Protein AF-A0A822FAQ3-F1 (afdb_monomer_lite)

Sequence (134 aa):
MTDNKRFKIKILLIDNNEQKIYPEFITPLVHQLKPNNEYVNVDVCFENDQLIIQRNDTSTILFRRPSYCPFTTLHLQNNSSTIPDNPSNSIAVGIVVLFETHDHHILITRRASHMRTFPSCWVCPGGGIEEGET

Structure (mmCIF, N/CA/C/O backbone):
data_AF-A0A822FAQ3-F1
#
_entry.id   AF-A0A822FAQ3-F1
#
loop_
_atom_site.group_PDB
_atom_site.id
_atom_site.type_symbol
_atom_site.label_atom_id
_atom_site.label_alt_id
_atom_site.label_comp_id
_atom_site.label_asym_id
_atom_site.label_entity_id
_atom_site.label_seq_id
_atom_site.pdbx_PDB_ins_code
_atom_site.Cartn_x
_atom_site.Cartn_y
_atom_site.Cartn_z
_atom_site.occupancy
_atom_site.B_iso_or_equiv
_atom_site.auth_seq_id
_atom_site.auth_comp_id
_atom_site.auth_asym_id
_atom_site.auth_atom_id
_atom_site.pdbx_PDB_model_num
ATOM 1 N N . MET A 1 1 ? -13.606 13.765 -29.139 1.00 35.50 1 MET A N 1
ATOM 2 C CA . MET A 1 1 ? -13.006 14.667 -28.137 1.00 35.50 1 MET A CA 1
ATOM 3 C C . MET A 1 1 ? -13.744 14.396 -26.837 1.00 35.50 1 MET A C 1
ATOM 5 O O . MET A 1 1 ? -14.723 15.055 -26.536 1.00 35.50 1 MET A O 1
ATOM 9 N N . THR A 1 2 ? -13.411 13.275 -26.200 1.00 35.00 2 THR A N 1
ATOM 10 C CA . THR A 1 2 ? -14.110 12.757 -25.020 1.00 35.00 2 THR A CA 1
ATOM 11 C C . THR A 1 2 ? -13.495 13.377 -23.777 1.00 35.00 2 THR A C 1
ATOM 13 O O . THR A 1 2 ? -12.291 13.242 -23.552 1.00 35.00 2 THR A O 1
ATOM 16 N N . ASP A 1 3 ? -14.326 14.070 -23.003 1.00 36.16 3 ASP A N 1
ATOM 17 C CA . ASP A 1 3 ? -14.002 14.582 -21.678 1.00 36.16 3 ASP A CA 1
ATOM 18 C C . ASP A 1 3 ? -13.550 13.429 -20.781 1.00 36.16 3 ASP A C 1
ATOM 20 O O . ASP A 1 3 ? -14.350 12.663 -20.246 1.00 36.16 3 ASP A O 1
ATOM 24 N N . ASN A 1 4 ? -12.233 13.293 -20.638 1.00 36.56 4 ASN A N 1
ATOM 25 C CA . ASN A 1 4 ? -11.594 12.359 -19.723 1.00 36.56 4 ASN A CA 1
ATOM 26 C C . ASN A 1 4 ? -11.742 12.920 -18.303 1.00 36.56 4 ASN A C 1
ATOM 28 O O . ASN A 1 4 ? -10.797 13.452 -17.713 1.00 36.56 4 ASN A O 1
ATOM 32 N N . LYS A 1 5 ? -12.960 12.849 -17.759 1.00 40.75 5 LYS A N 1
ATOM 33 C CA . LYS A 1 5 ? -13.207 13.061 -16.335 1.00 40.75 5 LYS A CA 1
ATOM 34 C C . LYS A 1 5 ? -12.506 11.910 -15.613 1.00 40.75 5 LYS A C 1
ATOM 36 O O . LYS A 1 5 ? -13.051 10.829 -15.463 1.00 40.75 5 LYS A O 1
ATOM 41 N N . ARG A 1 6 ? -11.236 12.104 -15.247 1.00 49.22 6 ARG A N 1
ATOM 42 C CA . ARG A 1 6 ? -10.543 11.203 -14.322 1.00 49.22 6 ARG A CA 1
ATOM 43 C C . ARG A 1 6 ? -11.264 11.316 -12.987 1.00 49.22 6 ARG A C 1
ATOM 45 O O . ARG A 1 6 ? -11.043 12.277 -12.250 1.00 49.22 6 ARG A O 1
ATOM 52 N N . PHE A 1 7 ? -12.151 10.370 -12.731 1.00 54.47 7 PHE A N 1
ATOM 53 C CA . PHE A 1 7 ? -12.746 10.142 -11.427 1.00 54.47 7 PHE A CA 1
ATOM 54 C C . PHE A 1 7 ? -11.606 9.850 -10.438 1.00 54.47 7 PHE A C 1
ATOM 56 O O . PHE A 1 7 ? -10.659 9.130 -10.766 1.00 54.47 7 PHE A O 1
ATOM 63 N N . LYS A 1 8 ? -11.600 10.536 -9.290 1.00 70.62 8 LYS A N 1
ATOM 64 C CA . LYS A 1 8 ? -10.505 10.481 -8.310 1.00 70.62 8 LYS A CA 1
ATOM 65 C C . LYS A 1 8 ? -11.059 9.935 -7.000 1.00 70.62 8 LYS A C 1
ATOM 67 O O . LYS A 1 8 ? -11.825 10.636 -6.341 1.00 70.62 8 LYS A O 1
ATOM 72 N N . ILE A 1 9 ? -10.621 8.732 -6.623 1.00 82.69 9 ILE A N 1
ATOM 73 C CA . ILE A 1 9 ? -10.787 8.201 -5.266 1.00 82.69 9 ILE A CA 1
ATOM 74 C C . ILE A 1 9 ? -10.282 9.247 -4.271 1.00 82.69 9 ILE A C 1
ATOM 76 O O . ILE A 1 9 ? -9.166 9.763 -4.406 1.00 82.69 9 ILE A O 1
ATOM 80 N N . LYS A 1 10 ? -11.117 9.596 -3.292 1.00 88.31 10 LYS A N 1
ATOM 81 C CA . LYS A 1 10 ? -10.756 10.579 -2.268 1.00 88.31 10 LYS A CA 1
ATOM 82 C C . LYS A 1 10 ? -9.901 9.899 -1.214 1.00 88.31 10 LYS A C 1
ATOM 84 O O . LYS A 1 10 ? -10.191 8.783 -0.806 1.00 88.31 10 LYS A O 1
ATOM 89 N N . ILE A 1 11 ? -8.873 10.586 -0.740 1.00 91.75 11 ILE A N 1
ATOM 90 C CA . ILE A 1 11 ? -8.040 10.095 0.356 1.00 91.75 11 ILE A CA 1
ATOM 91 C C . ILE A 1 11 ? -8.235 11.032 1.538 1.00 91.75 11 ILE A C 1
ATOM 93 O O . ILE A 1 11 ? -8.155 12.251 1.383 1.00 91.75 11 ILE A O 1
ATOM 97 N N . LEU A 1 12 ? -8.507 10.462 2.705 1.00 94.00 12 LEU A N 1
ATOM 98 C CA . LEU A 1 12 ? -8.615 11.175 3.967 1.00 94.00 12 LEU A CA 1
ATOM 99 C C . LEU A 1 12 ? -7.640 10.564 4.965 1.00 94.00 12 LEU A C 1
ATOM 101 O O . LEU A 1 12 ? -7.682 9.365 5.228 1.00 94.00 12 LEU A O 1
ATOM 105 N N . LEU A 1 13 ? -6.773 11.398 5.523 1.00 95.56 13 LEU A N 1
ATOM 106 C CA . LEU A 1 13 ? -5.884 11.017 6.609 1.00 95.56 13 LEU A CA 1
ATOM 107 C C . LEU A 1 13 ? -6.496 11.489 7.933 1.00 95.56 13 LEU A C 1
ATOM 109 O O . LEU A 1 13 ? -7.054 12.585 7.995 1.00 95.56 13 LEU A O 1
ATOM 113 N N . ILE A 1 14 ? -6.408 10.677 8.982 1.00 95.56 14 ILE A N 1
ATOM 114 C CA . ILE A 1 14 ? -6.838 11.045 10.338 1.00 95.56 14 ILE A CA 1
ATOM 115 C C . ILE A 1 14 ? -5.651 10.845 11.278 1.00 95.56 14 ILE A C 1
ATOM 117 O O . ILE A 1 14 ? -5.091 9.750 11.336 1.00 95.56 14 ILE A O 1
ATOM 121 N N . ASP A 1 15 ? -5.225 11.899 11.974 1.00 92.25 15 ASP A N 1
ATOM 122 C CA . ASP A 1 15 ? -4.110 11.821 12.923 1.00 92.25 15 ASP A CA 1
ATOM 123 C C . ASP A 1 15 ? -4.537 11.237 14.291 1.00 92.25 15 ASP A C 1
ATOM 125 O O . ASP A 1 15 ? -5.690 10.866 14.504 1.00 92.25 15 ASP A O 1
ATOM 129 N N . ASN A 1 16 ? -3.602 11.162 15.246 1.00 87.56 16 ASN A N 1
ATOM 130 C CA . ASN A 1 16 ? -3.893 10.675 16.604 1.00 87.56 16 ASN A CA 1
ATOM 131 C C . ASN A 1 16 ? -4.844 11.583 17.406 1.00 87.56 16 ASN A C 1
ATOM 133 O O . ASN A 1 16 ? -5.351 11.149 18.435 1.00 87.56 16 ASN A O 1
ATOM 137 N N . ASN A 1 17 ? -5.045 12.830 16.981 1.00 88.62 17 ASN A N 1
ATOM 138 C CA . ASN A 1 17 ? -5.939 13.789 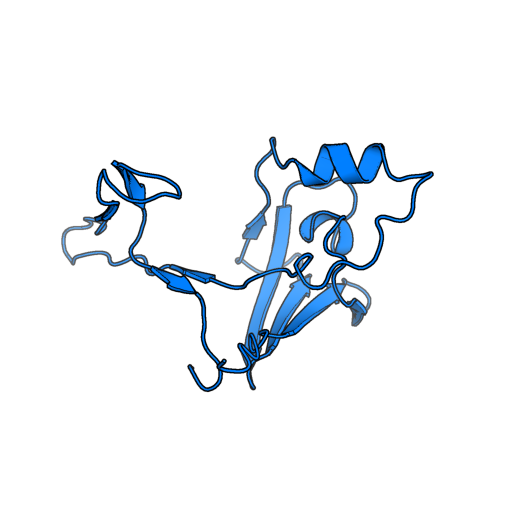17.626 1.00 88.62 17 ASN A CA 1
ATOM 139 C C . ASN A 1 17 ? -7.320 13.814 16.949 1.00 88.62 17 ASN A C 1
ATOM 141 O O . ASN A 1 17 ? -8.079 14.761 17.150 1.00 88.62 17 ASN A O 1
ATOM 145 N N . GLU A 1 18 ? -7.621 12.814 16.112 1.00 89.19 18 GLU A N 1
ATOM 146 C CA . GLU A 1 18 ? -8.827 12.734 15.280 1.00 89.19 18 GLU A CA 1
ATOM 147 C C . GLU A 1 18 ? -8.972 13.900 14.282 1.00 89.19 18 GLU A C 1
ATOM 149 O O . GLU A 1 18 ? -10.051 14.165 13.741 1.00 89.19 18 GLU A O 1
ATOM 154 N N . GLN A 1 19 ? -7.872 14.596 13.979 1.00 91.69 19 GLN A N 1
ATOM 155 C CA . GLN A 1 19 ? -7.863 15.674 13.009 1.00 91.69 19 GLN A CA 1
ATOM 156 C C . GLN A 1 19 ? -7.899 15.107 11.590 1.00 91.69 19 GLN A C 1
ATOM 158 O O . GLN A 1 19 ? -7.042 14.326 11.175 1.00 91.69 19 GLN A O 1
ATOM 163 N N . LYS A 1 20 ? -8.883 15.568 10.816 1.00 93.69 20 LYS A N 1
ATOM 164 C CA . LYS A 1 20 ? -9.029 15.261 9.392 1.00 93.69 20 LYS A CA 1
ATOM 165 C C . LYS A 1 20 ? -8.027 16.063 8.564 1.00 93.69 20 LYS A C 1
ATOM 167 O O . LYS A 1 20 ? -8.052 17.292 8.580 1.00 93.69 20 LYS A O 1
ATOM 172 N N . ILE A 1 21 ? -7.194 15.361 7.806 1.00 92.38 21 ILE A N 1
ATOM 173 C CA . ILE A 1 21 ? -6.148 15.916 6.947 1.00 92.38 21 ILE A CA 1
ATOM 174 C C . ILE A 1 21 ? -6.423 15.474 5.507 1.00 92.38 21 ILE A C 1
ATOM 176 O O . ILE A 1 21 ? -6.493 14.282 5.198 1.00 92.38 21 ILE A O 1
ATOM 180 N N . TYR A 1 22 ? -6.573 16.448 4.611 1.00 90.19 22 TYR A N 1
ATOM 181 C CA . TYR A 1 22 ? -6.636 16.192 3.174 1.00 90.19 22 TYR A CA 1
ATOM 182 C C . TYR A 1 22 ? -5.214 16.190 2.616 1.00 90.19 22 TYR A C 1
ATOM 184 O O . TYR A 1 22 ? -4.500 17.176 2.804 1.00 90.19 22 TYR A O 1
ATOM 192 N N . PRO A 1 23 ? -4.779 15.103 1.964 1.00 88.62 23 PRO A N 1
ATOM 193 C CA . PRO A 1 23 ? -3.373 14.925 1.689 1.00 88.62 23 PRO A CA 1
ATOM 194 C C . PRO A 1 23 ? -2.857 15.831 0.579 1.00 88.62 23 PRO A C 1
ATOM 196 O O . PRO A 1 23 ? -3.409 15.886 -0.521 1.00 88.62 23 PRO A O 1
ATOM 199 N N . GLU A 1 24 ? -1.720 16.463 0.844 1.00 84.88 24 GLU A N 1
ATOM 200 C CA . GLU A 1 24 ? -0.974 17.207 -0.166 1.00 84.88 24 GLU A CA 1
ATOM 201 C C . GLU A 1 24 ? -0.126 16.271 -1.030 1.00 84.88 24 GLU A C 1
ATOM 203 O O . GLU A 1 24 ? 0.554 15.379 -0.520 1.00 84.88 24 GLU A O 1
ATOM 208 N N . PHE A 1 25 ? -0.100 16.509 -2.343 1.00 84.31 25 PHE A N 1
ATOM 209 C CA . PHE A 1 25 ? 0.673 15.694 -3.287 1.00 84.31 25 PHE A CA 1
ATOM 210 C C . PHE A 1 25 ? 2.191 15.760 -3.044 1.00 84.31 25 PHE A C 1
ATOM 212 O O . PHE A 1 25 ? 2.905 14.804 -3.328 1.00 84.31 25 PHE A O 1
ATOM 219 N N . ILE A 1 26 ? 2.693 16.888 -2.536 1.00 84.19 26 ILE A N 1
ATOM 220 C CA . ILE A 1 26 ? 4.133 17.182 -2.438 1.00 84.19 26 ILE A CA 1
ATOM 221 C C . ILE A 1 26 ? 4.777 16.677 -1.141 1.00 84.19 26 ILE A C 1
ATOM 223 O O . ILE A 1 26 ? 6.002 16.659 -1.032 1.00 84.19 26 ILE A O 1
ATOM 227 N N . THR A 1 27 ? 3.961 16.253 -0.175 1.00 87.00 27 THR A N 1
ATOM 228 C CA . THR A 1 27 ? 4.404 15.833 1.154 1.00 87.00 27 THR A CA 1
ATOM 229 C C . THR A 1 27 ? 4.157 14.333 1.315 1.00 87.00 27 THR A C 1
ATOM 231 O O . THR A 1 27 ? 3.038 13.878 1.067 1.00 87.00 27 THR A O 1
ATOM 234 N N . PRO A 1 28 ? 5.142 13.529 1.763 1.00 90.94 28 PRO A N 1
ATOM 235 C CA . PRO A 1 28 ? 4.924 12.104 1.992 1.00 90.94 28 PRO A CA 1
ATOM 236 C C . PRO A 1 28 ? 3.738 11.858 2.933 1.00 90.94 28 PRO A C 1
ATOM 238 O O . PRO A 1 28 ? 3.716 12.385 4.040 1.00 90.94 28 PRO A O 1
ATOM 241 N N . LEU A 1 29 ? 2.784 11.011 2.535 1.00 92.50 29 LEU A N 1
ATOM 242 C CA . LEU A 1 29 ? 1.563 10.753 3.320 1.00 92.50 29 LEU A CA 1
ATOM 243 C C . LEU A 1 29 ? 1.856 10.293 4.754 1.00 92.50 29 LEU A C 1
ATOM 245 O O . LEU A 1 29 ? 1.213 10.736 5.698 1.00 92.50 29 LEU A O 1
ATOM 249 N N . VAL A 1 30 ? 2.883 9.455 4.930 1.00 94.06 30 VAL A N 1
ATOM 250 C CA . VAL A 1 30 ? 3.331 9.004 6.257 1.00 94.06 30 VAL A CA 1
ATOM 251 C C . VAL A 1 30 ? 3.776 10.180 7.132 1.00 94.06 30 VAL A C 1
ATOM 253 O O . VAL A 1 30 ? 3.472 10.198 8.320 1.00 94.06 30 VAL A O 1
ATOM 256 N N . HIS A 1 31 ? 4.452 11.185 6.562 1.00 91.81 31 HIS A N 1
ATOM 257 C CA . HIS A 1 31 ? 4.898 12.370 7.305 1.00 91.81 31 HIS A CA 1
ATOM 258 C C . HIS A 1 31 ? 3.736 13.252 7.753 1.00 91.81 31 HIS A C 1
ATOM 260 O O . HIS A 1 31 ? 3.841 13.869 8.807 1.00 91.81 31 HIS A O 1
ATOM 266 N N . GLN A 1 32 ? 2.629 13.257 7.009 1.00 91.19 32 GLN A N 1
ATOM 267 C CA . GLN A 1 32 ? 1.416 13.986 7.389 1.00 91.19 32 GLN A CA 1
ATOM 268 C C . GLN A 1 32 ? 0.722 13.352 8.611 1.00 91.19 32 GLN A C 1
ATOM 270 O O . GLN A 1 32 ? 0.125 14.065 9.406 1.00 91.19 32 GLN A O 1
ATOM 275 N N . LEU A 1 33 ? 0.847 12.031 8.805 1.00 93.50 33 LEU A N 1
ATOM 276 C CA . LEU A 1 33 ? 0.323 11.315 9.983 1.00 93.50 33 LEU A CA 1
ATOM 277 C C . LEU A 1 33 ? 1.310 11.276 11.161 1.00 93.50 33 LEU A C 1
ATOM 279 O O . LEU A 1 33 ? 0.922 11.269 12.336 1.00 93.50 33 LEU A O 1
ATOM 283 N N . LYS A 1 34 ? 2.606 11.172 10.855 1.00 91.75 34 LYS A N 1
ATOM 284 C CA . LYS A 1 34 ? 3.681 11.073 11.840 1.00 91.75 34 LYS A CA 1
ATOM 285 C C . LYS A 1 34 ? 4.970 11.682 11.263 1.00 91.75 34 LYS A C 1
ATOM 287 O O . LYS A 1 34 ? 5.706 10.994 10.545 1.00 91.75 34 LYS A O 1
ATOM 292 N N . PRO A 1 35 ? 5.268 12.957 11.574 1.00 88.81 35 PRO A N 1
ATOM 293 C CA . PRO A 1 35 ? 6.421 13.664 11.022 1.00 88.81 35 PRO A CA 1
ATOM 294 C C . PRO A 1 35 ? 7.738 12.908 11.222 1.00 88.81 35 PRO A C 1
ATOM 296 O O . PRO A 1 35 ? 7.943 12.254 12.245 1.00 88.81 35 PRO A O 1
ATOM 299 N N . ASN A 1 36 ? 8.632 13.007 10.234 1.00 84.31 36 ASN A N 1
ATOM 300 C CA . ASN A 1 36 ? 9.980 12.420 10.226 1.00 84.31 36 ASN A CA 1
ATOM 301 C C . ASN A 1 36 ? 10.075 10.887 10.322 1.00 84.31 36 ASN A C 1
ATOM 303 O O . ASN A 1 36 ? 11.183 10.359 10.322 1.00 84.31 36 ASN A O 1
ATOM 307 N N . ASN A 1 37 ? 8.960 10.155 10.306 1.00 89.88 37 ASN A N 1
ATOM 308 C CA . ASN A 1 37 ? 8.979 8.693 10.316 1.00 89.88 37 ASN A CA 1
ATOM 309 C C . ASN A 1 37 ? 8.817 8.089 8.918 1.00 89.88 37 ASN A C 1
ATOM 311 O O . ASN A 1 37 ? 8.268 8.697 7.999 1.00 89.88 37 ASN A O 1
ATOM 315 N N . GLU A 1 38 ? 9.335 6.877 8.730 1.00 92.88 38 GLU A N 1
ATOM 316 C CA . GLU A 1 38 ? 9.179 6.134 7.470 1.00 92.88 38 GLU A CA 1
ATOM 317 C C . GLU A 1 38 ? 7.919 5.271 7.451 1.00 92.88 38 GLU A C 1
ATOM 319 O O . GLU A 1 38 ? 7.437 4.888 6.382 1.00 92.88 38 GLU A O 1
ATOM 324 N N . TYR A 1 39 ? 7.380 4.987 8.635 1.00 95.31 39 TYR A N 1
ATOM 325 C CA . TYR A 1 39 ? 6.200 4.169 8.830 1.00 95.31 39 TYR A CA 1
ATOM 326 C C . TYR A 1 39 ? 5.352 4.661 10.001 1.00 95.31 39 TYR A C 1
ATOM 328 O O . TYR A 1 39 ? 5.825 5.372 10.894 1.00 95.31 39 TYR A O 1
ATOM 336 N N . VAL A 1 40 ? 4.092 4.244 9.993 1.00 96.44 40 VAL A N 1
ATOM 337 C CA . VAL A 1 40 ? 3.126 4.461 11.063 1.00 96.44 40 VAL A CA 1
ATOM 338 C C . VAL A 1 40 ? 2.084 3.339 11.041 1.00 96.44 40 VAL A C 1
ATOM 340 O O . VAL A 1 40 ? 1.738 2.839 9.972 1.00 96.44 40 VAL A O 1
ATOM 343 N N . ASN A 1 41 ? 1.615 2.917 12.212 1.00 97.06 41 ASN A N 1
ATOM 344 C CA . ASN A 1 41 ? 0.520 1.957 12.327 1.00 97.06 41 ASN A CA 1
ATOM 345 C C . ASN A 1 41 ? -0.815 2.680 12.113 1.00 97.06 41 ASN A C 1
ATOM 347 O O . ASN A 1 41 ? -1.004 3.804 12.596 1.00 97.06 41 ASN A O 1
ATOM 351 N N . VAL A 1 42 ? -1.707 2.070 11.337 1.00 97.44 42 VAL A N 1
ATOM 352 C CA . VAL A 1 42 ? -2.953 2.703 10.896 1.00 97.44 42 VAL A CA 1
ATOM 353 C C . VAL A 1 42 ? -4.109 1.724 10.889 1.00 97.44 42 VAL A C 1
ATOM 355 O O . VAL A 1 42 ? -3.904 0.539 10.678 1.00 97.44 42 VAL A O 1
ATOM 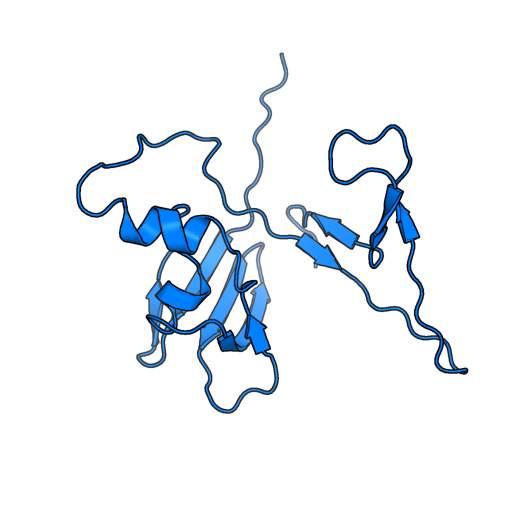358 N N . ASP A 1 43 ? -5.322 2.233 11.014 1.00 96.81 43 ASP A N 1
ATOM 359 C CA . ASP A 1 43 ? -6.514 1.555 10.528 1.00 96.81 43 ASP A CA 1
ATOM 360 C C . ASP A 1 43 ? -6.856 2.088 9.138 1.00 96.81 43 ASP A C 1
ATOM 362 O O . ASP A 1 43 ? -6.633 3.263 8.823 1.00 96.81 43 ASP A O 1
ATOM 366 N N . VAL A 1 44 ? -7.361 1.207 8.280 1.00 95.25 44 VAL A N 1
ATOM 367 C CA . VAL A 1 44 ? -7.699 1.536 6.895 1.00 95.25 44 VAL A CA 1
ATOM 368 C C . VAL A 1 44 ? -9.142 1.147 6.642 1.00 95.25 44 VAL A C 1
ATOM 370 O O . VAL A 1 44 ? -9.547 0.029 6.949 1.00 95.25 44 VAL A O 1
ATOM 373 N N . CYS A 1 45 ? -9.900 2.068 6.061 1.00 94.06 45 CYS A N 1
ATOM 374 C CA . CYS A 1 45 ? -11.269 1.835 5.631 1.00 94.06 45 CYS A CA 1
ATOM 375 C C . CYS A 1 45 ? -11.452 2.377 4.212 1.00 94.06 45 CYS A C 1
ATOM 377 O O . CYS A 1 45 ? -10.930 3.445 3.887 1.00 94.06 45 CYS A O 1
ATOM 379 N N . PHE A 1 46 ? -12.168 1.645 3.363 1.00 91.88 46 PHE A N 1
ATOM 380 C CA . PHE A 1 46 ? -12.556 2.105 2.035 1.00 91.88 46 PHE A CA 1
ATOM 381 C C . PHE A 1 46 ? -14.078 2.050 1.924 1.00 91.88 46 PHE A C 1
ATOM 383 O O . PHE A 1 46 ? -14.663 0.972 1.943 1.00 91.88 46 PHE A O 1
ATOM 390 N N . GLU A 1 47 ? -14.714 3.217 1.848 1.00 89.44 47 GLU A N 1
ATOM 391 C CA . GLU A 1 47 ? -16.170 3.352 1.778 1.00 89.44 47 GLU A CA 1
ATOM 392 C C . GLU A 1 47 ? -16.538 4.516 0.856 1.00 89.44 47 GLU A C 1
ATOM 394 O O . GLU A 1 47 ? -15.939 5.587 0.944 1.00 89.44 47 GLU A O 1
ATOM 399 N N . ASN A 1 48 ? -17.553 4.340 0.003 1.00 87.25 48 ASN A N 1
ATOM 400 C CA . ASN A 1 48 ? -18.099 5.398 -0.864 1.00 87.25 48 ASN A CA 1
ATOM 401 C C . ASN A 1 48 ? -17.018 6.140 -1.683 1.00 87.25 48 ASN A C 1
ATOM 403 O O . ASN A 1 48 ? -16.947 7.374 -1.657 1.00 87.25 48 ASN A O 1
ATOM 407 N N . ASP A 1 49 ? -16.139 5.387 -2.354 1.00 88.19 49 ASP A N 1
ATOM 408 C CA . ASP A 1 49 ? -15.024 5.913 -3.160 1.00 88.19 49 ASP A CA 1
ATOM 409 C C . ASP A 1 49 ? -14.037 6.794 -2.370 1.00 88.19 49 ASP A C 1
ATOM 411 O O . ASP A 1 49 ? -13.338 7.660 -2.920 1.00 88.19 49 ASP A O 1
ATOM 415 N N . GLN A 1 50 ? -13.973 6.579 -1.054 1.00 90.62 50 GLN A N 1
ATOM 416 C CA . GLN A 1 50 ? -13.077 7.268 -0.143 1.00 90.62 50 GLN A CA 1
ATOM 417 C C . GLN A 1 50 ? -12.217 6.273 0.637 1.00 90.62 50 GLN A C 1
ATOM 419 O O . GLN A 1 50 ? -12.712 5.454 1.406 1.00 90.62 50 GLN A O 1
ATOM 424 N N . LEU A 1 51 ? -10.899 6.398 0.480 1.00 93.94 51 LEU A N 1
ATOM 425 C CA . LEU A 1 51 ? -9.909 5.717 1.303 1.00 93.94 51 LEU A CA 1
ATOM 426 C C . LEU A 1 51 ? -9.606 6.559 2.544 1.00 93.94 51 LEU A C 1
ATOM 428 O O . LEU A 1 51 ? -9.065 7.663 2.445 1.00 93.94 51 LEU A O 1
ATOM 432 N N . ILE A 1 52 ? -9.922 6.020 3.712 1.00 95.19 52 ILE A N 1
ATOM 433 C CA . ILE A 1 52 ? -9.646 6.610 5.017 1.00 95.19 52 ILE A CA 1
ATOM 434 C C . ILE A 1 52 ? -8.462 5.869 5.633 1.00 95.19 52 ILE A C 1
ATOM 436 O O . ILE A 1 52 ? -8.492 4.649 5.781 1.00 95.19 52 ILE A O 1
ATOM 440 N N . ILE A 1 53 ? -7.418 6.612 5.993 1.00 96.62 53 ILE A N 1
ATOM 441 C CA . ILE A 1 53 ? -6.234 6.099 6.684 1.00 96.62 53 ILE A CA 1
ATOM 442 C C . ILE A 1 53 ? -6.134 6.825 8.020 1.00 96.62 53 ILE A C 1
ATOM 444 O O . ILE A 1 53 ? -5.789 8.007 8.071 1.00 96.62 53 ILE A O 1
ATOM 448 N N . GLN A 1 54 ? -6.436 6.119 9.101 1.00 96.56 54 GLN A N 1
ATOM 449 C CA . GLN A 1 54 ? -6.420 6.665 10.449 1.00 96.56 54 GLN A CA 1
ATOM 450 C C . GLN A 1 54 ? -5.201 6.166 11.201 1.00 96.56 54 GLN A C 1
ATOM 452 O O . GLN A 1 54 ? -4.955 4.969 11.259 1.00 96.56 54 GLN A O 1
ATOM 457 N N . ARG A 1 55 ? -4.436 7.065 11.816 1.00 95.81 55 ARG A N 1
ATOM 458 C CA . ARG A 1 55 ? -3.335 6.664 12.681 1.00 95.81 55 ARG A CA 1
ATOM 459 C C . ARG A 1 55 ? -3.879 5.925 13.901 1.00 95.81 55 ARG A C 1
ATOM 461 O O . ARG A 1 55 ? -4.722 6.436 14.628 1.00 95.81 55 ARG A O 1
ATOM 468 N N . ASN A 1 56 ? -3.341 4.735 14.129 1.00 95.00 56 ASN A N 1
ATOM 469 C CA . ASN A 1 56 ? -3.601 3.949 15.317 1.00 95.00 56 ASN A CA 1
ATOM 470 C C . ASN A 1 56 ? -2.317 3.199 15.677 1.00 95.00 56 ASN A C 1
ATOM 472 O O . ASN A 1 56 ? -1.990 2.180 15.070 1.00 95.00 56 ASN A O 1
ATOM 476 N N . ASP A 1 57 ? -1.594 3.697 16.685 1.00 92.12 57 ASP A N 1
ATOM 477 C CA . ASP A 1 57 ? -0.313 3.124 17.117 1.00 92.12 57 ASP A CA 1
ATOM 478 C C . ASP A 1 57 ? -0.453 1.671 17.654 1.00 92.12 57 ASP A C 1
ATOM 480 O O . ASP A 1 57 ? 0.554 0.983 17.804 1.00 92.12 57 ASP A O 1
ATOM 484 N N . THR A 1 58 ? -1.678 1.180 17.903 1.00 94.06 58 THR A N 1
ATOM 485 C CA . THR A 1 58 ? -1.960 -0.212 18.319 1.00 94.06 58 THR A CA 1
ATOM 486 C C . THR A 1 58 ? -2.354 -1.151 17.174 1.00 94.06 58 THR A C 1
ATOM 488 O O . THR A 1 58 ? -2.392 -2.365 17.374 1.00 94.06 58 THR A O 1
ATOM 491 N N . SER A 1 59 ? -2.633 -0.621 15.980 1.00 95.25 59 SER A N 1
ATOM 492 C CA . SER A 1 59 ? -3.059 -1.429 14.833 1.00 95.25 59 SER A CA 1
ATOM 493 C C . SER A 1 59 ? -1.923 -2.286 14.276 1.00 95.25 59 SER A C 1
ATOM 495 O O . SER A 1 59 ? -0.746 -1.938 14.381 1.00 95.25 59 SER A O 1
ATOM 497 N N . THR A 1 60 ? -2.249 -3.406 13.635 1.00 95.12 60 THR A N 1
ATOM 498 C CA . THR A 1 60 ? -1.258 -4.288 12.995 1.00 95.12 60 THR A CA 1
ATOM 499 C C . THR A 1 60 ? -0.927 -3.877 11.561 1.00 95.12 60 THR A C 1
ATOM 501 O O . THR A 1 60 ? 0.043 -4.381 10.994 1.00 95.12 60 THR A O 1
ATOM 504 N N . ILE A 1 61 ? -1.717 -2.987 10.951 1.00 96.81 61 ILE A N 1
ATOM 505 C CA . ILE A 1 61 ? -1.498 -2.553 9.569 1.00 96.81 61 ILE A CA 1
ATOM 506 C C . ILE A 1 61 ? -0.417 -1.471 9.554 1.00 96.81 61 ILE A C 1
ATOM 508 O O . ILE A 1 61 ? -0.554 -0.400 10.147 1.00 96.81 61 ILE A O 1
ATOM 512 N N . LEU A 1 62 ? 0.678 -1.760 8.852 1.00 96.69 62 LEU A N 1
ATOM 513 C CA . LEU A 1 62 ? 1.820 -0.864 8.733 1.00 96.69 62 LEU A CA 1
ATOM 514 C C . LEU A 1 62 ? 1.718 -0.029 7.454 1.00 96.69 62 LEU A C 1
ATOM 516 O O . LEU A 1 62 ? 1.927 -0.535 6.351 1.00 96.69 62 LEU A O 1
ATOM 520 N N . PHE A 1 63 ? 1.484 1.272 7.598 1.00 96.62 63 PHE A N 1
ATOM 521 C CA . PHE A 1 63 ? 1.570 2.210 6.487 1.00 96.62 63 PHE A CA 1
ATOM 522 C C . PHE A 1 63 ? 2.992 2.753 6.373 1.00 96.62 63 PHE A C 1
ATOM 524 O O . PHE A 1 63 ? 3.499 3.405 7.286 1.00 96.62 63 PHE A O 1
ATOM 531 N N . ARG A 1 64 ? 3.663 2.461 5.255 1.00 96.00 64 ARG A N 1
ATOM 532 C CA . ARG A 1 64 ? 5.098 2.715 5.082 1.00 96.00 64 ARG A CA 1
ATOM 533 C C . ARG A 1 64 ? 5.405 3.329 3.725 1.00 96.00 64 ARG A C 1
ATOM 535 O O . ARG A 1 64 ? 4.864 2.911 2.705 1.00 96.00 64 ARG A O 1
ATOM 542 N N . ARG A 1 65 ? 6.368 4.251 3.708 1.00 93.81 65 ARG A N 1
ATOM 543 C CA . ARG A 1 65 ? 7.033 4.710 2.482 1.00 93.81 65 ARG A CA 1
ATOM 544 C C . ARG A 1 65 ? 8.404 4.039 2.316 1.00 93.81 65 ARG A C 1
ATOM 546 O O . ARG A 1 65 ? 9.048 3.716 3.313 1.00 93.81 65 ARG A O 1
ATOM 553 N N . PRO A 1 66 ? 8.911 3.881 1.085 1.00 92.62 66 PRO A N 1
ATOM 554 C CA . PRO A 1 66 ? 10.315 3.543 0.872 1.00 92.62 66 PRO A CA 1
ATOM 555 C C . PRO A 1 66 ? 11.251 4.615 1.457 1.00 92.62 66 PRO A C 1
ATOM 557 O O . PRO A 1 66 ? 10.908 5.804 1.472 1.00 92.62 66 PRO A O 1
ATOM 560 N N . SER A 1 67 ? 12.454 4.215 1.878 1.00 90.00 67 SER A N 1
ATOM 561 C CA . SER A 1 67 ? 13.486 5.138 2.379 1.00 90.00 67 SER A CA 1
ATOM 562 C C . SER A 1 67 ? 13.959 6.121 1.303 1.00 90.00 67 SER A C 1
ATOM 564 O O . SER A 1 67 ? 14.206 7.288 1.586 1.00 90.00 67 SER A O 1
ATOM 566 N N . TYR A 1 68 ? 13.969 5.682 0.043 1.00 90.12 68 TYR A N 1
ATOM 567 C CA . TYR A 1 68 ? 14.306 6.471 -1.146 1.00 90.12 68 TYR A CA 1
ATOM 568 C C . TYR A 1 68 ? 13.101 7.211 -1.763 1.00 90.12 68 TYR A C 1
ATOM 570 O O . TYR A 1 68 ? 13.092 7.505 -2.959 1.00 90.12 68 TYR A O 1
ATOM 578 N N . CYS A 1 69 ? 12.046 7.486 -0.986 1.00 89.50 69 CYS A N 1
ATOM 579 C CA . CYS A 1 69 ? 10.872 8.209 -1.479 1.00 89.50 69 CYS A CA 1
ATOM 580 C C . CYS A 1 69 ? 11.264 9.613 -1.991 1.00 89.50 69 CYS A C 1
ATOM 582 O O . CYS A 1 69 ? 11.766 10.419 -1.204 1.00 89.50 69 CYS A O 1
ATOM 584 N N . PRO A 1 70 ? 10.986 9.963 -3.264 1.00 88.50 70 PRO A N 1
ATOM 585 C CA . PRO A 1 70 ? 11.388 11.257 -3.822 1.00 88.50 70 PRO A CA 1
ATOM 586 C C . PRO A 1 70 ? 10.692 12.433 -3.124 1.00 88.50 70 PRO A C 1
ATOM 588 O O . PRO A 1 70 ? 11.270 13.509 -2.989 1.00 88.50 70 PRO A O 1
ATOM 591 N N . PHE A 1 71 ? 9.477 12.216 -2.609 1.00 87.00 71 PHE A N 1
ATOM 592 C CA . PHE A 1 71 ? 8.726 13.236 -1.880 1.00 87.00 71 PHE A CA 1
ATOM 593 C C . PHE A 1 71 ? 9.375 13.628 -0.550 1.00 87.00 71 PHE A C 1
ATOM 595 O O . PHE A 1 71 ? 9.123 14.719 -0.058 1.00 87.00 71 PHE A O 1
ATOM 602 N N . THR A 1 72 ? 10.245 12.791 0.027 1.00 84.19 72 THR A N 1
ATOM 603 C CA . THR A 1 72 ? 10.994 13.164 1.235 1.00 84.19 72 THR A CA 1
ATOM 604 C C . THR A 1 72 ? 11.989 14.283 0.937 1.00 84.19 72 THR A C 1
ATOM 606 O O . THR A 1 72 ? 12.043 15.263 1.673 1.00 84.19 72 THR A O 1
ATOM 609 N N . THR A 1 73 ? 12.731 14.186 -0.168 1.00 79.56 73 THR A N 1
ATOM 610 C CA . THR A 1 73 ? 13.647 15.252 -0.601 1.00 79.56 73 THR A CA 1
ATOM 611 C C . THR A 1 73 ? 12.880 16.490 -1.059 1.00 79.56 73 THR A C 1
ATOM 613 O O . THR A 1 73 ? 13.247 17.599 -0.678 1.00 79.56 73 THR A O 1
ATOM 616 N N . LEU A 1 74 ? 11.789 16.308 -1.814 1.00 78.06 74 LEU A N 1
ATOM 617 C CA . LEU A 1 74 ? 10.950 17.419 -2.279 1.00 78.06 74 LEU A CA 1
ATOM 618 C C . LEU A 1 74 ? 10.344 18.211 -1.116 1.00 78.06 74 LEU A C 1
ATOM 620 O O . LEU A 1 74 ? 10.389 19.436 -1.140 1.00 78.06 74 LEU A O 1
ATOM 624 N N . HIS A 1 75 ? 9.844 17.538 -0.077 1.00 76.56 75 HIS A N 1
ATOM 625 C CA . HIS A 1 75 ? 9.301 18.193 1.114 1.00 76.56 75 HIS A CA 1
ATOM 626 C C . HIS A 1 75 ? 10.349 19.066 1.826 1.00 76.56 75 HIS A C 1
ATOM 628 O O . HIS A 1 75 ? 10.053 20.191 2.215 1.00 76.56 75 HIS A O 1
ATOM 634 N N . LEU A 1 76 ? 11.597 18.593 1.930 1.00 72.81 76 LEU A N 1
ATOM 635 C CA . LEU A 1 76 ? 12.690 19.365 2.535 1.00 72.81 76 LEU A CA 1
ATOM 636 C C . LEU A 1 76 ? 13.088 20.593 1.695 1.00 72.81 76 LEU A C 1
ATOM 638 O O . LEU A 1 76 ? 13.457 21.628 2.253 1.00 72.81 76 LEU A O 1
ATOM 642 N N . GLN A 1 77 ? 13.012 20.484 0.366 1.00 69.38 77 GLN A N 1
ATOM 643 C CA . GLN A 1 77 ? 13.388 21.545 -0.575 1.00 69.38 77 GLN A CA 1
ATOM 644 C C . GLN A 1 77 ? 12.291 22.607 -0.764 1.00 69.38 77 GLN A C 1
ATOM 646 O O . GLN A 1 77 ? 12.609 23.778 -0.957 1.00 69.38 77 GLN A O 1
ATOM 651 N N . ASN A 1 78 ? 11.014 22.228 -0.670 1.00 61.75 78 ASN A N 1
ATOM 652 C CA . ASN A 1 78 ? 9.866 23.092 -0.972 1.00 61.75 78 ASN A CA 1
ATOM 653 C C . ASN A 1 78 ? 9.472 24.092 0.126 1.00 61.75 78 ASN A C 1
ATOM 655 O O . ASN A 1 78 ? 8.436 24.741 0.001 1.00 61.75 78 ASN A O 1
ATOM 659 N N . ASN A 1 79 ? 10.302 24.316 1.147 1.00 55.78 79 ASN A N 1
ATOM 660 C CA . ASN A 1 79 ? 10.055 25.356 2.157 1.00 55.78 79 ASN A CA 1
ATOM 661 C C . ASN A 1 79 ? 10.008 26.800 1.586 1.00 55.78 79 ASN A C 1
ATOM 663 O O . ASN A 1 79 ? 9.855 27.747 2.354 1.00 55.78 79 ASN A O 1
ATOM 667 N N . SER A 1 80 ? 10.146 27.005 0.265 1.00 52.97 80 SER A N 1
ATOM 668 C CA . SER A 1 80 ? 10.127 28.334 -0.364 1.00 52.97 80 SER A CA 1
ATOM 669 C C . SER A 1 80 ? 9.407 28.452 -1.718 1.00 52.97 80 SER A C 1
ATOM 671 O O . SER A 1 80 ? 9.419 29.537 -2.295 1.00 52.97 80 SER A O 1
ATOM 673 N N . SER A 1 81 ? 8.789 27.401 -2.275 1.00 53.81 81 SER A N 1
ATOM 674 C CA . SER A 1 81 ? 8.148 27.489 -3.605 1.00 53.81 81 SER A CA 1
ATOM 675 C C . SER A 1 81 ? 6.834 26.713 -3.661 1.00 53.81 81 SER A C 1
ATOM 677 O O . SER A 1 81 ? 6.821 25.487 -3.573 1.00 53.81 81 SER A O 1
ATOM 679 N N . THR A 1 82 ? 5.718 27.420 -3.844 1.00 56.47 82 THR A N 1
ATOM 680 C CA . THR A 1 82 ? 4.423 26.803 -4.140 1.00 56.47 82 THR A CA 1
ATOM 681 C C . THR A 1 82 ? 4.491 26.157 -5.524 1.00 56.47 82 THR A C 1
ATOM 683 O O . THR A 1 82 ? 4.643 26.838 -6.538 1.00 56.47 82 THR A O 1
ATOM 686 N N . ILE A 1 83 ? 4.423 24.824 -5.587 1.00 60.50 83 ILE A N 1
ATOM 687 C CA . ILE A 1 83 ? 4.269 24.131 -6.870 1.00 60.50 83 ILE A CA 1
ATOM 688 C C . ILE A 1 83 ? 2.895 24.531 -7.422 1.00 60.50 83 ILE A C 1
ATOM 690 O O . ILE A 1 83 ? 1.908 24.369 -6.704 1.00 60.50 83 ILE A O 1
ATOM 694 N N . PRO A 1 84 ? 2.802 25.064 -8.654 1.00 57.81 84 PRO A N 1
ATOM 695 C CA . PRO A 1 84 ? 1.521 25.453 -9.220 1.00 57.81 84 PRO A CA 1
ATOM 696 C C . PRO A 1 84 ? 0.573 24.253 -9.271 1.00 57.81 84 PRO A C 1
ATOM 698 O O . PRO A 1 84 ? 0.983 23.142 -9.628 1.00 57.81 84 PRO A O 1
ATOM 701 N N . ASP A 1 85 ? -0.691 24.498 -8.923 1.00 59.34 85 ASP A N 1
ATOM 702 C CA . ASP A 1 85 ? -1.764 23.509 -8.968 1.00 59.34 85 ASP A CA 1
ATOM 703 C C . ASP A 1 85 ? -1.920 22.973 -10.392 1.00 59.34 85 ASP A C 1
ATOM 705 O O . ASP A 1 85 ? -2.564 23.567 -11.258 1.00 59.34 85 ASP A O 1
ATOM 709 N N . ASN A 1 86 ? -1.290 21.830 -10.652 1.00 65.56 86 ASN A N 1
ATOM 710 C CA . ASN A 1 86 ? -1.444 21.103 -11.894 1.00 65.56 86 ASN A CA 1
ATOM 711 C C . ASN A 1 86 ? -2.506 20.014 -11.684 1.00 65.56 86 ASN A C 1
ATOM 713 O O . ASN A 1 86 ? -2.361 19.207 -10.763 1.00 65.56 86 ASN A O 1
ATOM 717 N N . PRO A 1 87 ? -3.542 19.904 -12.536 1.00 56.75 87 PRO A N 1
ATOM 718 C CA . PRO A 1 87 ? -4.532 18.828 -12.453 1.00 56.75 87 PRO A CA 1
ATOM 719 C C . PRO A 1 87 ? -3.936 17.404 -12.486 1.00 56.75 87 PRO A C 1
ATOM 721 O O . PRO A 1 87 ? -4.613 16.459 -12.059 1.00 56.75 87 PRO A O 1
ATOM 724 N N . SER A 1 88 ? -2.683 17.239 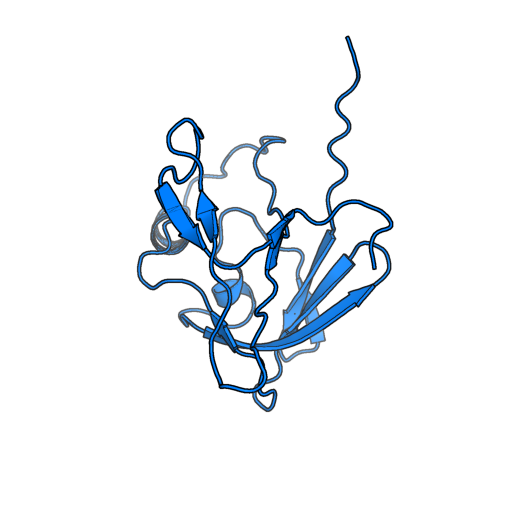-12.943 1.00 63.22 88 SER A N 1
ATOM 725 C CA . SER A 1 88 ? -1.924 15.981 -12.868 1.00 63.22 88 SER A CA 1
ATOM 726 C C . SER A 1 88 ? -1.342 15.648 -11.489 1.00 63.22 88 SER A C 1
ATOM 728 O O . SER A 1 88 ? -0.940 14.504 -11.282 1.00 63.22 88 SER A O 1
ATOM 730 N N . ASN A 1 89 ? -1.286 16.601 -10.556 1.00 71.88 89 ASN A N 1
ATOM 731 C CA . ASN A 1 89 ? -0.808 16.399 -9.187 1.00 71.88 89 ASN A CA 1
ATOM 732 C C . ASN A 1 89 ? -1.917 15.737 -8.362 1.00 71.88 89 ASN A C 1
ATOM 734 O O . ASN A 1 89 ? -2.576 16.362 -7.535 1.00 71.88 89 ASN A O 1
ATOM 738 N N . SER A 1 90 ? -2.186 14.465 -8.644 1.00 78.19 90 SER A N 1
ATOM 739 C CA . SER A 1 90 ? -3.141 13.657 -7.891 1.00 78.19 90 SER A CA 1
ATOM 740 C C . SER A 1 90 ? -2.486 12.414 -7.337 1.00 78.19 90 SER A C 1
ATOM 742 O O . SER A 1 90 ? -1.700 11.758 -8.019 1.00 78.19 90 SER A O 1
ATOM 744 N N . ILE A 1 91 ? -2.886 12.061 -6.125 1.00 86.94 91 ILE A N 1
ATOM 745 C CA . ILE A 1 91 ? -2.542 10.787 -5.517 1.00 86.94 91 ILE A CA 1
ATOM 746 C C . ILE A 1 91 ? -3.533 9.753 -6.056 1.00 86.94 91 ILE A C 1
ATOM 748 O O . ILE A 1 91 ? -4.742 9.932 -5.939 1.00 86.94 91 ILE A O 1
ATOM 752 N N . 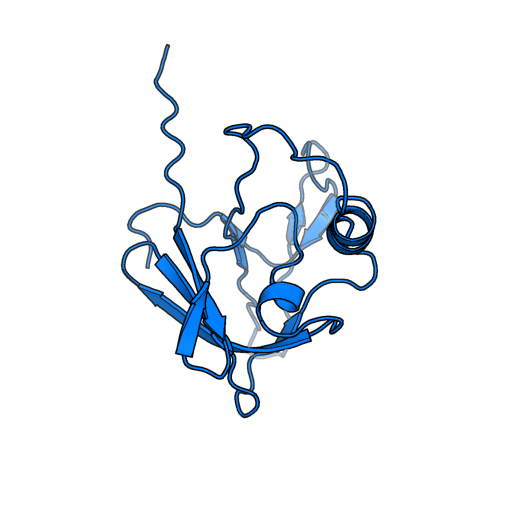ALA A 1 92 ? -3.017 8.710 -6.700 1.00 88.12 92 ALA A N 1
ATOM 753 C CA . ALA A 1 92 ? -3.818 7.581 -7.157 1.00 88.12 92 ALA A CA 1
ATOM 754 C C . ALA A 1 92 ? -3.824 6.484 -6.087 1.00 88.12 92 ALA A C 1
ATOM 756 O O . ALA A 1 92 ? -2.815 6.276 -5.410 1.00 88.12 92 ALA A O 1
ATOM 757 N N . VAL A 1 93 ? -4.940 5.767 -5.975 1.00 90.06 93 VAL A N 1
ATOM 758 C CA . VAL A 1 93 ? -5.067 4.587 -5.116 1.00 90.06 93 VAL A CA 1
ATOM 759 C C . VAL A 1 93 ? -5.010 3.343 -5.992 1.00 90.06 93 VAL A C 1
ATOM 761 O O . VAL A 1 93 ? -5.625 3.291 -7.057 1.00 90.06 93 VAL A O 1
ATOM 764 N N . GLY A 1 94 ? -4.235 2.356 -5.556 1.00 91.19 94 GLY A N 1
ATOM 765 C CA . GLY A 1 94 ? -4.159 1.058 -6.204 1.00 91.19 94 GLY A CA 1
ATOM 766 C C . GLY A 1 94 ? -4.279 -0.062 -5.188 1.00 91.19 94 GLY A C 1
ATOM 767 O O . GLY A 1 94 ? -3.923 0.107 -4.022 1.00 91.19 94 GLY A O 1
ATOM 768 N N . ILE A 1 95 ? -4.759 -1.202 -5.662 1.00 91.81 95 ILE A N 1
ATOM 769 C CA . ILE A 1 95 ? -4.917 -2.432 -4.899 1.00 91.81 95 ILE A CA 1
ATOM 770 C C . ILE A 1 95 ? -3.990 -3.504 -5.462 1.00 91.81 95 ILE A C 1
ATOM 772 O O . ILE A 1 95 ? -3.748 -3.581 -6.669 1.00 91.81 95 ILE A O 1
ATOM 776 N N . VAL A 1 96 ? -3.463 -4.339 -4.575 1.00 94.56 96 VAL A N 1
ATOM 777 C CA . VAL A 1 96 ? -2.736 -5.556 -4.930 1.00 94.56 96 VAL A CA 1
ATOM 778 C C . VAL A 1 96 ? -3.302 -6.712 -4.125 1.00 94.56 96 VAL A C 1
ATOM 780 O O . VAL A 1 96 ? -3.687 -6.536 -2.971 1.00 94.56 96 VAL A O 1
ATOM 783 N N . VAL A 1 97 ? -3.334 -7.893 -4.730 1.00 94.12 97 VAL A N 1
ATOM 784 C CA . VAL A 1 97 ? -3.822 -9.114 -4.093 1.00 94.12 97 VAL A CA 1
ATOM 785 C C . VAL A 1 97 ? -2.651 -10.062 -3.908 1.00 94.12 97 VAL A C 1
ATOM 787 O O . VAL A 1 97 ? -1.945 -10.392 -4.863 1.00 94.12 97 VAL A O 1
ATOM 790 N N . LEU A 1 98 ? -2.455 -10.510 -2.671 1.00 95.75 98 LEU A N 1
ATOM 791 C CA . LEU A 1 98 ? -1.553 -11.608 -2.366 1.00 95.75 98 LEU A CA 1
ATOM 792 C C . LEU A 1 98 ? -2.368 -12.902 -2.404 1.00 95.75 98 LEU A C 1
ATOM 794 O O . LEU A 1 98 ? -3.203 -13.133 -1.536 1.00 95.75 98 LEU A O 1
ATOM 798 N N . PHE A 1 99 ? -2.158 -13.717 -3.432 1.00 96.00 99 PHE A N 1
ATOM 799 C CA . PHE A 1 99 ? -2.806 -15.020 -3.541 1.00 96.00 99 PHE A CA 1
ATOM 800 C C . PHE A 1 99 ? -1.817 -16.103 -3.117 1.00 96.00 99 PHE A C 1
ATOM 802 O O . PHE A 1 99 ? -0.810 -16.312 -3.797 1.00 96.00 99 PHE A O 1
ATOM 809 N N . GLU A 1 100 ? -2.101 -16.751 -1.989 1.00 97.44 100 GLU A N 1
ATOM 810 C CA . GLU A 1 100 ? -1.321 -17.861 -1.444 1.00 97.44 100 GLU A CA 1
ATOM 811 C C . GLU A 1 100 ? -2.063 -19.181 -1.679 1.00 97.44 100 GLU A C 1
ATOM 813 O O . GLU A 1 100 ? -3.259 -19.302 -1.406 1.00 97.44 100 GLU A O 1
ATOM 818 N N . THR A 1 101 ? -1.364 -20.173 -2.215 1.00 96.62 101 THR A N 1
ATOM 819 C CA . THR A 1 101 ? -1.891 -21.526 -2.395 1.00 96.62 101 THR A CA 1
ATOM 820 C C . THR A 1 101 ? -1.793 -22.336 -1.097 1.00 96.62 101 THR A C 1
ATOM 822 O O . THR A 1 101 ? -1.050 -21.995 -0.182 1.00 96.62 101 THR A O 1
ATOM 825 N N . HIS A 1 102 ? -2.522 -23.455 -1.009 1.00 97.12 102 HIS A N 1
ATOM 826 C CA . HIS A 1 102 ? -2.510 -24.323 0.182 1.00 97.12 102 HIS A CA 1
ATOM 827 C C . HIS A 1 102 ? -1.122 -24.892 0.539 1.00 97.12 102 HIS A C 1
ATOM 829 O O . HIS A 1 102 ? -0.897 -25.303 1.671 1.00 97.12 102 HIS A O 1
ATOM 835 N N . ASP A 1 103 ? -0.211 -24.936 -0.430 1.00 97.25 103 ASP A N 1
ATOM 836 C CA . ASP A 1 103 ? 1.179 -25.373 -0.318 1.00 97.25 103 ASP A CA 1
ATOM 837 C C . ASP A 1 103 ? 2.162 -24.199 -0.123 1.00 97.25 103 ASP A C 1
ATOM 839 O O . ASP A 1 103 ? 3.356 -24.348 -0.369 1.00 97.25 103 ASP A O 1
ATOM 843 N N . HIS A 1 104 ? 1.671 -23.045 0.344 1.00 96.69 104 HIS A N 1
ATOM 844 C CA . HIS A 1 104 ? 2.457 -21.869 0.740 1.00 96.69 104 HIS A CA 1
ATOM 845 C C . HIS A 1 104 ? 3.251 -21.192 -0.390 1.00 96.69 104 HIS A C 1
ATOM 847 O O . HIS A 1 104 ? 4.301 -20.587 -0.154 1.00 96.69 104 HIS A O 1
ATOM 853 N N . HIS A 1 105 ? 2.747 -21.245 -1.628 1.00 96.75 105 HIS A N 1
ATOM 854 C CA . HIS A 1 105 ? 3.301 -20.480 -2.746 1.00 96.75 105 HIS A CA 1
ATOM 855 C C . HIS A 1 105 ? 2.491 -19.210 -3.005 1.00 96.75 105 HIS A C 1
ATOM 857 O O . HIS A 1 105 ? 1.263 -19.220 -2.987 1.00 96.75 105 HIS A O 1
ATOM 863 N N . ILE A 1 106 ? 3.187 -18.112 -3.304 1.00 96.75 106 ILE A N 1
ATOM 864 C CA . ILE A 1 106 ? 2.574 -16.815 -3.610 1.00 96.75 106 ILE A CA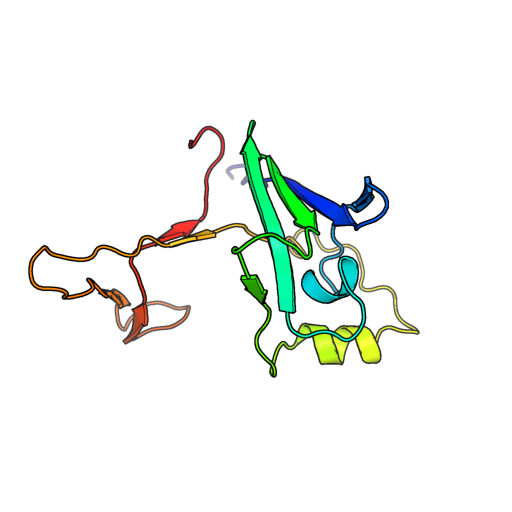 1
ATOM 865 C C . ILE A 1 106 ? 2.560 -16.594 -5.123 1.00 96.75 106 ILE A C 1
ATOM 867 O O . ILE A 1 106 ? 3.604 -16.650 -5.780 1.00 96.75 106 ILE A O 1
ATOM 871 N N . LEU A 1 107 ? 1.391 -16.270 -5.677 1.00 96.44 107 LEU A N 1
ATOM 872 C CA . LEU A 1 107 ? 1.266 -15.876 -7.077 1.00 96.44 107 LEU A CA 1
ATOM 873 C C . LEU A 1 107 ? 1.846 -14.475 -7.307 1.00 96.44 107 LEU A C 1
ATOM 875 O O . LEU A 1 107 ? 1.349 -13.473 -6.793 1.00 96.44 107 LEU A O 1
ATOM 879 N N . ILE A 1 108 ? 2.851 -14.405 -8.175 1.00 97.12 108 ILE A N 1
ATOM 880 C CA . ILE A 1 108 ? 3.406 -13.161 -8.713 1.00 97.12 108 ILE A CA 1
ATOM 881 C C . ILE A 1 108 ? 3.332 -13.175 -10.239 1.00 97.12 108 ILE A C 1
ATOM 883 O O . ILE A 1 108 ? 3.431 -14.219 -10.881 1.00 97.12 108 ILE A O 1
ATOM 887 N N . THR A 1 109 ? 3.175 -11.999 -10.837 1.00 95.88 109 THR A N 1
ATOM 888 C CA . THR A 1 109 ? 3.078 -11.826 -12.290 1.00 95.88 109 THR A CA 1
ATOM 889 C C . THR A 1 109 ? 4.223 -10.963 -12.794 1.00 95.88 109 THR A C 1
ATOM 891 O O . THR A 1 109 ? 4.632 -10.001 -12.143 1.00 95.88 109 THR A O 1
ATOM 894 N N . ARG A 1 110 ? 4.765 -11.299 -13.966 1.00 96.88 110 ARG A N 1
ATOM 895 C CA . ARG A 1 110 ? 5.773 -10.474 -14.634 1.00 96.88 110 ARG A CA 1
ATOM 896 C C . ARG A 1 110 ? 5.089 -9.546 -15.627 1.00 96.88 110 ARG A C 1
ATOM 898 O O . ARG A 1 110 ? 4.427 -10.011 -16.552 1.00 96.88 110 ARG A O 1
ATOM 905 N N . ARG A 1 111 ? 5.287 -8.237 -15.473 1.00 95.25 111 ARG A N 1
ATOM 906 C CA . ARG A 1 111 ? 4.756 -7.237 -16.412 1.00 95.25 111 ARG A CA 1
ATOM 907 C C . ARG A 1 111 ? 5.350 -7.423 -17.806 1.00 95.25 111 ARG A C 1
ATOM 909 O O . ARG A 1 111 ? 6.538 -7.723 -17.948 1.00 95.25 111 ARG A O 1
ATOM 916 N N . ALA A 1 112 ? 4.535 -7.203 -18.838 1.00 96.19 112 ALA A N 1
ATOM 917 C CA . ALA A 1 112 ? 4.966 -7.371 -20.221 1.00 96.19 112 ALA A CA 1
ATOM 918 C C . ALA A 1 112 ? 6.132 -6.427 -20.566 1.00 96.19 112 ALA A C 1
ATOM 920 O O . ALA A 1 112 ? 6.198 -5.283 -20.110 1.00 96.19 112 ALA A O 1
ATOM 921 N N . SER A 1 113 ? 7.066 -6.911 -21.385 1.00 96.75 113 SER A N 1
ATOM 922 C CA . SER A 1 113 ? 8.298 -6.186 -21.727 1.00 96.75 113 SER A CA 1
ATOM 923 C C . SER A 1 113 ? 8.055 -4.874 -22.477 1.00 96.75 113 SER A C 1
ATOM 925 O O . SER A 1 113 ? 8.865 -3.961 -22.369 1.00 96.75 113 SER A O 1
ATOM 927 N N . HIS A 1 114 ? 6.940 -4.761 -23.200 1.00 96.06 114 HIS A N 1
ATOM 928 C CA . HIS A 1 114 ? 6.576 -3.576 -23.979 1.00 96.06 114 HIS A CA 1
ATOM 929 C C . HIS A 1 114 ? 5.837 -2.496 -23.164 1.00 96.06 114 HIS A C 1
ATOM 931 O O . HIS A 1 114 ? 5.437 -1.475 -23.721 1.00 96.06 114 HIS A O 1
ATOM 937 N N . MET A 1 115 ? 5.604 -2.701 -21.861 1.00 93.56 115 MET A N 1
ATOM 938 C CA . MET A 1 115 ? 4.915 -1.707 -21.033 1.00 93.56 115 MET A CA 1
ATOM 939 C C . MET A 1 115 ? 5.792 -0.478 -20.780 1.00 93.56 115 MET A C 1
ATOM 941 O O . MET A 1 115 ? 6.966 -0.589 -20.441 1.00 93.56 115 MET A O 1
ATOM 945 N N . ARG A 1 116 ? 5.190 0.714 -20.852 1.00 93.25 116 ARG A N 1
ATOM 946 C CA . ARG A 1 116 ? 5.888 1.985 -20.596 1.00 93.25 116 ARG A CA 1
ATOM 947 C C . ARG A 1 116 ? 6.357 2.138 -19.145 1.00 93.25 116 ARG A C 1
ATOM 949 O O . ARG A 1 116 ? 7.403 2.725 -18.901 1.00 93.25 116 ARG A O 1
ATOM 956 N N . THR A 1 117 ? 5.572 1.657 -18.183 1.00 89.50 117 THR A N 1
ATOM 957 C CA . THR A 1 117 ? 5.867 1.766 -16.747 1.00 89.50 117 THR A CA 1
ATOM 958 C C . THR A 1 117 ? 6.189 0.394 -16.162 1.00 89.50 117 THR A C 1
ATOM 960 O O . THR A 1 117 ? 5.380 -0.537 -16.262 1.00 89.50 117 THR A O 1
ATOM 963 N N . PHE A 1 118 ? 7.369 0.294 -15.540 1.00 90.44 118 PHE A N 1
ATOM 964 C CA . PHE A 1 118 ? 7.888 -0.912 -14.880 1.00 90.44 118 PHE A CA 1
ATOM 965 C C . PHE A 1 118 ? 7.852 -2.184 -15.762 1.00 90.44 118 PHE A C 1
ATOM 967 O O . PHE A 1 118 ? 7.250 -3.187 -15.368 1.00 90.44 118 PHE A O 1
ATOM 974 N N . PRO A 1 119 ? 8.439 -2.168 -16.978 1.00 95.38 119 PRO A N 1
ATOM 975 C CA . PRO A 1 119 ? 8.478 -3.347 -17.844 1.00 95.38 119 PRO A CA 1
ATOM 976 C C . PRO A 1 119 ? 9.280 -4.483 -17.205 1.00 95.38 119 PRO A C 1
ATOM 978 O O . PRO A 1 119 ? 10.290 -4.248 -16.548 1.00 95.38 119 PRO A O 1
ATOM 981 N N . SER A 1 120 ? 8.870 -5.732 -17.445 1.00 96.25 120 SER A N 1
ATOM 982 C CA . SER A 1 120 ? 9.540 -6.941 -16.936 1.00 96.25 120 SER A CA 1
ATOM 983 C C . SER A 1 120 ? 9.623 -7.091 -15.411 1.00 96.25 120 SER A C 1
ATOM 985 O O . SER A 1 120 ? 10.195 -8.085 -14.961 1.00 96.25 120 SER A O 1
ATOM 987 N N . CYS A 1 121 ? 9.065 -6.173 -14.618 1.00 95.56 121 CYS A N 1
ATOM 988 C CA . CYS A 1 121 ? 9.050 -6.280 -13.162 1.00 95.56 121 CYS A CA 1
ATOM 989 C C . CYS A 1 121 ? 8.094 -7.387 -12.700 1.00 95.56 121 CYS A C 1
ATOM 991 O O . CYS A 1 121 ? 6.985 -7.515 -13.227 1.00 95.56 121 CYS A O 1
ATOM 993 N N . TRP A 1 122 ? 8.519 -8.151 -11.695 1.00 96.50 122 TRP A N 1
ATOM 994 C CA . TRP A 1 122 ? 7.655 -9.066 -10.954 1.00 96.50 122 TRP A CA 1
ATOM 995 C C . TRP A 1 122 ? 6.862 -8.282 -9.910 1.00 96.50 122 TRP A C 1
ATOM 997 O O . TRP A 1 122 ? 7.444 -7.547 -9.115 1.00 96.50 122 TRP A O 1
ATOM 1007 N N . VAL A 1 123 ? 5.541 -8.415 -9.938 1.00 94.94 123 VAL A N 1
ATOM 1008 C CA . VAL A 1 123 ? 4.610 -7.719 -9.046 1.00 94.94 123 VAL A CA 1
ATOM 1009 C C . VAL A 1 123 ? 3.503 -8.670 -8.605 1.00 94.94 123 VAL A C 1
ATOM 1011 O O . VAL A 1 123 ? 3.166 -9.618 -9.320 1.00 94.94 123 VAL A O 1
ATOM 1014 N N . CYS A 1 124 ? 2.907 -8.409 -7.443 1.00 96.06 124 CYS A N 1
ATOM 1015 C CA . CYS A 1 124 ? 1.624 -9.026 -7.115 1.00 96.06 124 CYS A CA 1
ATOM 1016 C C . CYS A 1 124 ? 0.567 -8.560 -8.135 1.00 96.06 124 CYS A C 1
ATOM 1018 O O . CYS A 1 124 ? 0.650 -7.416 -8.605 1.00 96.06 124 CYS A O 1
ATOM 1020 N N . PRO A 1 125 ? -0.394 -9.418 -8.513 1.00 94.69 125 PRO A N 1
ATOM 1021 C CA . PRO A 1 125 ? -1.510 -8.994 -9.350 1.00 94.69 125 PRO A CA 1
ATOM 1022 C C . PRO A 1 125 ? -2.266 -7.841 -8.674 1.00 94.69 125 PRO A C 1
ATOM 1024 O O . PRO A 1 125 ? -2.455 -7.837 -7.457 1.00 94.69 125 PRO A O 1
ATOM 1027 N N . GLY A 1 126 ? -2.659 -6.837 -9.456 1.00 93.31 126 GLY A N 1
ATOM 1028 C CA . GLY A 1 126 ? -3.256 -5.614 -8.929 1.00 93.31 126 GLY A CA 1
ATOM 1029 C C . GLY A 1 126 ? -3.520 -4.558 -9.998 1.00 93.31 126 GLY A C 1
ATOM 1030 O O . GLY A 1 126 ? -3.175 -4.740 -11.169 1.00 93.31 126 GLY A O 1
ATOM 1031 N N . GLY A 1 127 ? -4.113 -3.443 -9.581 1.00 91.00 127 GLY A N 1
ATOM 1032 C CA . GLY A 1 127 ? -4.594 -2.382 -10.464 1.00 91.00 127 GLY A CA 1
ATOM 1033 C C . GLY A 1 127 ? -4.908 -1.083 -9.724 1.00 91.00 127 GLY A C 1
ATOM 1034 O O . GLY A 1 127 ? -4.687 -0.973 -8.519 1.00 91.00 127 GLY A O 1
ATOM 1035 N N . GLY A 1 128 ? -5.374 -0.077 -10.466 1.00 89.50 128 GLY A N 1
ATOM 1036 C CA . GLY A 1 128 ? -6.008 1.101 -9.869 1.00 89.50 128 GLY A CA 1
ATOM 1037 C C . GLY A 1 128 ? -7.430 0.763 -9.428 1.00 89.50 128 GLY A C 1
ATOM 1038 O O . GLY A 1 128 ? -8.014 -0.154 -9.993 1.00 89.50 128 GLY A O 1
ATOM 1039 N N . ILE A 1 129 ? -7.946 1.487 -8.438 1.00 87.44 129 ILE A N 1
ATOM 1040 C CA . ILE A 1 129 ? -9.356 1.397 -8.030 1.00 87.44 129 ILE A CA 1
ATOM 1041 C C . ILE A 1 129 ? -10.181 2.358 -8.894 1.00 87.44 129 ILE A C 1
ATOM 1043 O O . ILE A 1 129 ? -9.773 3.512 -9.081 1.00 87.44 129 ILE A O 1
ATOM 1047 N N . GLU A 1 130 ? -11.316 1.890 -9.405 1.00 83.62 130 GLU A N 1
ATOM 1048 C CA . GLU A 1 130 ? -12.299 2.682 -10.150 1.00 83.62 130 GLU A CA 1
ATOM 1049 C C . GLU A 1 130 ? -13.530 3.029 -9.287 1.00 83.62 130 GLU A C 1
ATOM 1051 O O . GLU A 1 130 ? -13.761 2.449 -8.230 1.00 83.62 130 GLU A O 1
ATOM 1056 N N . GLU A 1 131 ? -14.297 4.040 -9.705 1.00 81.50 131 GLU A N 1
ATOM 1057 C CA . GLU A 1 131 ? -15.483 4.504 -8.967 1.00 81.50 131 GLU A CA 1
ATOM 1058 C C . GLU A 1 131 ? -16.585 3.435 -8.972 1.00 81.50 131 GLU A C 1
ATOM 1060 O O . GLU A 1 131 ? -16.916 2.880 -10.022 1.00 81.50 131 GLU A O 1
ATOM 1065 N N . GLY A 1 132 ? -17.178 3.177 -7.805 1.00 80.75 132 GLY A N 1
ATOM 1066 C CA . GLY A 1 132 ? -18.230 2.175 -7.628 1.00 80.75 132 GLY A CA 1
ATOM 1067 C C . GLY A 1 132 ? -17.729 0.739 -7.440 1.00 80.75 132 GLY A C 1
ATOM 1068 O O . GLY A 1 132 ? -18.554 -0.174 -7.354 1.00 80.75 132 GLY A O 1
ATOM 1069 N N . GLU A 1 133 ? -16.413 0.523 -7.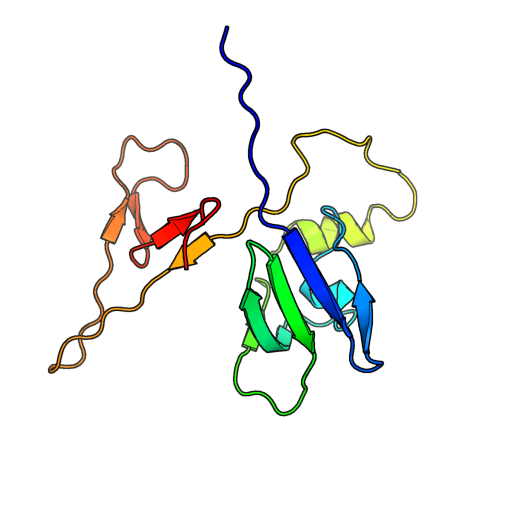363 1.00 79.44 133 GLU A N 1
ATOM 1070 C CA . GLU A 1 133 ? -15.825 -0.753 -6.941 1.00 79.44 133 GLU A CA 1
ATOM 1071 C C . GLU A 1 133 ? -15.842 -0.888 -5.404 1.00 79.44 133 GLU A C 1
ATOM 1073 O O . GLU A 1 133 ? -15.840 0.110 -4.682 1.00 79.44 133 GLU A O 1
ATOM 1078 N N . THR A 1 134 ? -15.887 -2.127 -4.898 1.00 69.94 134 THR A N 1
ATOM 1079 C CA . THR A 1 134 ? -15.983 -2.454 -3.458 1.00 69.94 134 THR A CA 1
ATOM 1080 C C . THR A 1 134 ? -14.800 -3.268 -2.972 1.00 69.94 134 THR A C 1
ATOM 1082 O O . THR A 1 134 ? -14.501 -4.278 -3.653 1.00 69.94 134 THR A O 1
#

Foldseek 3Di:
DDPPPPDAQFEWEAEPVRDTDGDFLLAPPQCVRPNPDQKFAWDWDQDQSYIYTYGDNPHPDIDGDDPVPPSVVSVVVCPPDDDPDDPVSGDFDKDFDFDADPVGDTDWDAADQPDPPRHRDIGGDMDTDDGPDD

pLDDT: mean 85.63, std 15.08, range [35.0, 97.44]

Radius of gyration: 17.21 Å; chains: 1; bounding box: 32×54×46 Å

Secondary structure (DSSP, 8-state):
---------EEEEE-TT--EEPPPTTS-HHHHHSTT-SEEEEEEEEETTEEEEEE-TT-SEEEE--TT-HHHHHHHH-TT------TT--PPPEEE---B-TTSPBP-EEPPTT-SSSTT-EE-SEEEPPTT--